Protein AF-A0A925TC98-F1 (afdb_monomer_lite)

Sequence (134 aa):
MVELDTIDSARLAGSEGKAMQLAMGLLVRAAEIMGAPRLIPIGFAHIDACFYTGRAHVDFARYLVDNGAKLAVTTWTNNGVVSLADPALRPEASDPTMVKGARELMQLYARLGCTPTWTCAPYQLPGGPKFGDH

pLDDT: mean 93.81, std 4.54, range [63.19, 98.12]

Structure (mmCIF, N/CA/C/O backbone):
data_AF-A0A925TC98-F1
#
_entry.id   AF-A0A925TC98-F1
#
loop_
_atom_site.group_PDB
_atom_site.id
_atom_site.type_symbol
_atom_site.label_atom_id
_atom_site.label_alt_id
_atom_site.label_comp_id
_atom_site.label_asym_id
_atom_site.label_entity_id
_atom_site.label_seq_id
_atom_site.pdbx_PDB_ins_code
_atom_site.Cartn_x
_atom_site.Cartn_y
_atom_site.Cartn_z
_atom_site.occupancy
_atom_site.B_iso_or_equiv
_atom_site.auth_seq_id
_atom_site.auth_comp_id
_atom_site.auth_asym_id
_atom_site.auth_atom_id
_atom_site.pdbx_PDB_model_num
ATOM 1 N N . MET A 1 1 ? -1.657 -2.304 27.027 1.00 83.12 1 MET A N 1
ATOM 2 C CA . MET A 1 1 ? -2.477 -2.885 25.944 1.00 83.12 1 MET A CA 1
ATOM 3 C C . MET A 1 1 ? -2.989 -1.716 25.128 1.00 83.12 1 MET A C 1
ATOM 5 O O . MET A 1 1 ? -3.410 -0.746 25.747 1.00 83.12 1 MET A O 1
ATOM 9 N N . VAL A 1 2 ? -2.848 -1.761 23.804 1.00 95.38 2 VAL A N 1
ATOM 10 C CA . VAL A 1 2 ? -3.280 -0.674 22.911 1.00 95.38 2 VAL A CA 1
ATOM 11 C C . VAL A 1 2 ? -4.805 -0.703 22.821 1.00 95.38 2 VAL A C 1
ATOM 13 O O . VAL A 1 2 ? -5.381 -1.766 22.595 1.00 95.38 2 VAL A O 1
ATOM 16 N N . GLU A 1 3 ? -5.455 0.435 23.029 1.00 97.31 3 GLU A N 1
ATOM 17 C CA . GLU A 1 3 ? -6.890 0.604 22.822 1.00 97.31 3 GLU A CA 1
ATOM 18 C C . GLU A 1 3 ? -7.189 0.600 21.318 1.00 97.31 3 GLU A C 1
ATOM 20 O O . GLU A 1 3 ? -6.612 1.383 20.557 1.00 97.31 3 GLU A O 1
ATOM 25 N N . LEU A 1 4 ? -8.079 -0.301 20.901 1.00 97.25 4 LEU A N 1
ATOM 26 C CA . LEU A 1 4 ? -8.533 -0.449 19.522 1.00 97.25 4 LEU A CA 1
ATOM 27 C C . LEU A 1 4 ? -10.035 -0.207 19.459 1.00 97.25 4 LEU A C 1
ATOM 29 O O . LEU A 1 4 ? -10.781 -0.661 20.330 1.00 97.25 4 LEU A O 1
ATOM 33 N N . ASP A 1 5 ? -10.482 0.467 18.404 1.00 96.00 5 ASP A N 1
ATOM 34 C CA . ASP A 1 5 ? -11.907 0.598 18.140 1.00 96.00 5 ASP A CA 1
ATOM 35 C C . ASP A 1 5 ? -12.508 -0.725 17.621 1.00 96.00 5 ASP A C 1
ATOM 37 O O . ASP A 1 5 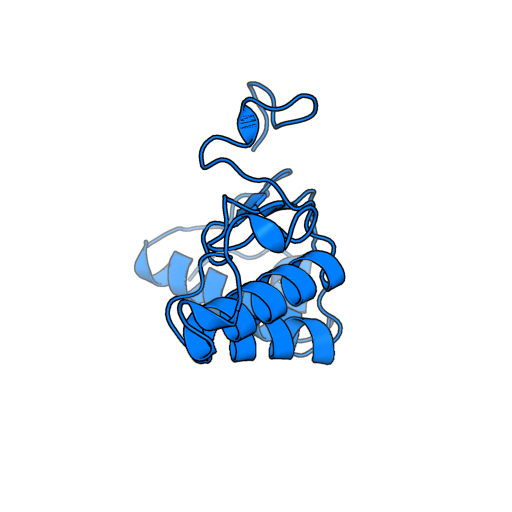? -11.842 -1.763 17.504 1.00 96.00 5 ASP A O 1
ATOM 41 N N . THR A 1 6 ? -13.811 -0.707 17.331 1.00 96.75 6 THR A N 1
ATOM 42 C CA . THR A 1 6 ? -14.525 -1.895 16.841 1.00 96.75 6 THR A CA 1
ATOM 43 C C . THR A 1 6 ? -14.000 -2.376 15.486 1.00 96.75 6 THR A C 1
ATOM 45 O O . THR A 1 6 ? -13.933 -3.583 15.257 1.00 96.75 6 THR A O 1
ATOM 48 N N . ILE A 1 7 ? -13.617 -1.460 14.596 1.00 94.81 7 ILE A N 1
ATOM 49 C CA . ILE A 1 7 ? -13.166 -1.783 13.240 1.00 94.81 7 ILE A CA 1
ATOM 50 C C . ILE A 1 7 ? -11.763 -2.391 13.299 1.00 94.81 7 ILE A C 1
ATOM 52 O O . ILE A 1 7 ? -11.523 -3.451 12.719 1.00 94.81 7 ILE A O 1
ATOM 56 N N . ASP A 1 8 ? -10.849 -1.779 14.044 1.00 96.31 8 ASP A N 1
ATOM 57 C CA . ASP A 1 8 ? -9.476 -2.259 14.189 1.00 96.31 8 ASP A CA 1
ATOM 58 C C . ASP A 1 8 ? -9.424 -3.599 14.931 1.00 96.31 8 ASP A C 1
ATOM 60 O O . ASP A 1 8 ? -8.715 -4.518 14.509 1.00 96.31 8 ASP A O 1
ATOM 64 N N . SER A 1 9 ? -10.263 -3.777 15.957 1.00 97.50 9 SER A N 1
ATOM 65 C CA . SER A 1 9 ? -10.433 -5.073 16.628 1.00 97.50 9 SER A CA 1
ATOM 66 C C . SER A 1 9 ? -10.938 -6.151 15.662 1.00 97.50 9 SER A C 1
ATOM 68 O O . SER A 1 9 ? -10.428 -7.275 15.650 1.00 97.50 9 SER A O 1
ATOM 70 N N . ALA A 1 10 ? -11.906 -5.817 14.804 1.00 97.06 10 ALA A N 1
ATOM 71 C CA . ALA A 1 10 ? -12.438 -6.746 13.812 1.00 97.06 10 ALA A CA 1
ATOM 72 C C . ALA A 1 10 ? -11.401 -7.098 12.732 1.00 97.06 10 ALA A C 1
ATOM 74 O O . ALA A 1 10 ? -11.332 -8.254 12.297 1.00 97.06 10 ALA A O 1
ATOM 75 N N . ARG A 1 11 ? -10.571 -6.142 12.298 1.00 96.44 11 ARG A N 1
ATOM 76 C CA . ARG A 1 11 ? -9.462 -6.385 11.360 1.00 96.44 11 ARG A CA 1
ATOM 77 C C . ARG A 1 11 ? -8.411 -7.300 11.966 1.00 96.44 11 ARG A C 1
ATOM 79 O O . ARG A 1 11 ? -8.006 -8.259 11.314 1.00 96.44 11 ARG A O 1
ATOM 86 N N . LEU A 1 12 ? -8.033 -7.067 13.223 1.00 97.69 12 LEU A N 1
ATOM 87 C CA . LEU A 1 12 ? -7.102 -7.926 13.959 1.00 97.69 12 LEU A CA 1
ATOM 88 C C . LEU A 1 12 ? -7.640 -9.361 14.116 1.00 97.69 12 LEU A C 1
ATOM 90 O O . LEU A 1 12 ? -6.882 -10.329 14.026 1.00 97.69 12 LEU A O 1
ATOM 94 N N . ALA A 1 13 ? -8.956 -9.511 14.280 1.00 98.00 13 ALA A N 1
ATOM 95 C CA . ALA A 1 13 ? -9.631 -10.809 14.300 1.00 98.00 13 ALA A CA 1
ATOM 96 C C . ALA A 1 13 ? -9.767 -11.469 12.909 1.00 98.00 13 ALA A C 1
ATOM 98 O O . ALA A 1 13 ? -10.155 -12.632 12.821 1.00 98.00 13 ALA A O 1
ATOM 99 N N . GLY A 1 14 ? -9.432 -10.761 11.825 1.00 97.00 14 GLY A N 1
ATOM 100 C CA . GLY A 1 14 ? -9.424 -11.291 10.459 1.00 97.00 14 GLY A CA 1
ATOM 101 C C . GLY A 1 14 ? -10.737 -11.159 9.686 1.00 97.00 14 GLY A C 1
ATOM 102 O O . GLY A 1 14 ? -10.884 -11.790 8.641 1.00 97.00 14 GLY A O 1
ATOM 103 N N . SER A 1 15 ? -11.674 -10.325 10.146 1.00 96.44 15 SER A N 1
ATOM 104 C CA .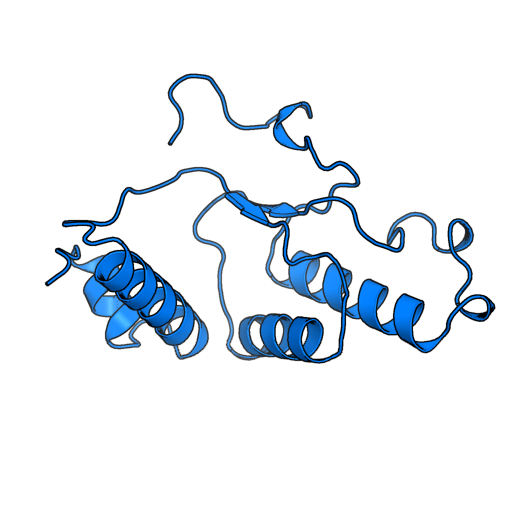 SER A 1 15 ? -12.966 -10.112 9.462 1.00 96.44 15 SER A CA 1
ATOM 105 C C . SER A 1 15 ? -12.837 -9.558 8.033 1.00 96.44 15 SER A C 1
ATOM 107 O O . SER A 1 15 ? -13.679 -9.849 7.188 1.00 96.44 15 SER A O 1
ATOM 109 N N . GLU A 1 16 ? -11.761 -8.821 7.739 1.00 94.44 16 GLU A N 1
ATOM 110 C CA . GLU A 1 16 ? -11.449 -8.274 6.408 1.00 94.44 16 GLU A CA 1
ATOM 111 C C . GLU A 1 16 ? -10.387 -9.103 5.650 1.00 94.44 16 GLU A C 1
ATOM 113 O O . GLU A 1 16 ? -9.766 -8.635 4.697 1.00 94.44 16 GLU A O 1
ATOM 118 N N . GLY A 1 17 ? -10.159 -10.351 6.066 1.00 96.06 17 GLY A N 1
ATOM 119 C CA . GLY A 1 17 ? -9.219 -11.261 5.417 1.00 96.06 17 GLY A CA 1
ATOM 120 C C . GLY A 1 17 ? -7.769 -11.131 5.892 1.00 96.06 17 GLY A C 1
ATOM 121 O O . GLY A 1 17 ? -7.398 -10.286 6.709 1.00 96.06 17 GLY A O 1
ATOM 122 N N . LYS A 1 18 ? -6.920 -12.028 5.375 1.00 97.19 18 LYS A N 1
ATOM 123 C CA . LYS A 1 18 ? -5.571 -12.278 5.911 1.00 97.19 18 LYS A CA 1
ATOM 124 C C . LYS A 1 18 ? -4.602 -11.110 5.737 1.00 97.19 18 LYS A C 1
ATOM 126 O O . LYS A 1 18 ? -3.712 -10.933 6.566 1.00 97.19 18 LYS A O 1
ATOM 131 N N . ALA A 1 19 ? -4.741 -10.329 4.667 1.00 97.06 19 ALA A N 1
ATOM 132 C CA . ALA A 1 19 ? -3.873 -9.177 4.449 1.00 97.06 19 ALA A CA 1
ATOM 133 C C . ALA A 1 19 ? -4.145 -8.062 5.462 1.00 97.06 19 ALA A C 1
ATOM 135 O O . ALA A 1 19 ? -3.211 -7.561 6.085 1.00 97.06 19 ALA A O 1
ATOM 136 N N . MET A 1 20 ? -5.420 -7.726 5.676 1.00 96.50 20 MET A N 1
ATOM 137 C CA . MET A 1 20 ? -5.819 -6.713 6.655 1.00 96.50 20 MET A CA 1
ATOM 138 C C . MET A 1 20 ? -5.503 -7.162 8.082 1.00 96.50 20 MET A C 1
ATOM 140 O O . MET A 1 20 ? -5.044 -6.356 8.888 1.00 96.50 20 MET A O 1
ATOM 144 N N . GLN A 1 21 ? -5.651 -8.459 8.369 1.00 97.75 21 GLN A N 1
ATOM 145 C CA . GLN A 1 21 ? -5.236 -9.039 9.644 1.00 97.75 21 GLN A CA 1
ATOM 146 C C . GLN A 1 21 ? -3.737 -8.874 9.903 1.00 97.75 21 GLN A C 1
ATOM 148 O O . GLN A 1 21 ? -3.344 -8.435 10.984 1.00 97.75 21 GLN A O 1
ATOM 153 N N . LEU A 1 22 ? -2.899 -9.202 8.912 1.00 97.50 22 LEU A N 1
ATOM 154 C CA . LEU A 1 22 ? -1.453 -9.016 9.012 1.00 97.50 22 LEU A CA 1
ATOM 155 C C . LEU A 1 22 ? -1.110 -7.541 9.242 1.00 97.50 22 LEU A C 1
ATOM 157 O O . LEU A 1 22 ? -0.354 -7.231 10.159 1.00 97.50 22 LEU A O 1
ATOM 161 N N . ALA A 1 23 ? -1.683 -6.638 8.441 1.00 95.88 23 ALA A N 1
ATOM 162 C CA . ALA A 1 23 ? -1.435 -5.204 8.550 1.00 95.88 23 ALA A CA 1
ATOM 163 C C . ALA A 1 23 ? -1.807 -4.663 9.941 1.00 95.88 23 ALA A C 1
ATOM 165 O O . ALA A 1 23 ? -0.995 -3.991 10.573 1.00 95.88 23 ALA A O 1
ATOM 166 N N . MET A 1 24 ? -2.990 -5.016 10.455 1.00 97.25 24 MET A N 1
ATOM 167 C CA . MET A 1 24 ? -3.425 -4.589 11.784 1.00 97.25 24 MET A CA 1
ATOM 168 C C . MET A 1 24 ? -2.548 -5.180 12.894 1.00 97.25 24 MET A C 1
ATOM 170 O O . MET A 1 24 ? -2.164 -4.474 13.821 1.00 97.25 24 MET A O 1
ATOM 174 N N . GLY A 1 25 ? -2.149 -6.450 12.773 1.00 97.88 25 GLY A N 1
ATOM 175 C CA . GLY A 1 25 ? -1.205 -7.072 13.702 1.00 97.88 25 GLY A CA 1
ATOM 176 C C . GLY A 1 25 ? 0.136 -6.333 13.760 1.00 97.88 25 GLY A C 1
ATOM 177 O O . GLY A 1 25 ? 0.650 -6.088 14.850 1.00 97.88 25 GLY A O 1
ATOM 178 N N . LEU A 1 26 ? 0.680 -5.921 12.609 1.00 96.62 26 LEU A N 1
ATOM 179 C CA . LEU A 1 26 ? 1.912 -5.125 12.547 1.00 96.62 26 LEU A CA 1
ATOM 180 C C . LEU A 1 26 ? 1.748 -3.757 13.226 1.00 96.62 26 LEU A C 1
ATOM 182 O O . LEU A 1 26 ? 2.630 -3.356 13.984 1.00 96.62 26 LEU A O 1
ATOM 186 N N . LEU A 1 27 ? 0.620 -3.071 13.009 1.00 96.44 27 LEU A N 1
ATOM 187 C CA . LEU A 1 27 ? 0.327 -1.783 13.650 1.00 96.44 27 LEU A CA 1
ATOM 188 C C . LEU A 1 27 ? 0.215 -1.907 15.172 1.00 96.44 27 LEU A C 1
ATOM 190 O O . LEU A 1 27 ? 0.832 -1.126 15.893 1.00 96.44 27 LEU A O 1
ATOM 194 N N . VAL A 1 28 ? -0.511 -2.913 15.667 1.00 97.94 28 VAL A N 1
ATOM 195 C CA . VAL A 1 28 ? -0.646 -3.173 17.108 1.00 97.94 28 VAL A CA 1
ATOM 196 C C . VAL A 1 28 ? 0.716 -3.458 17.729 1.00 97.94 28 VAL A C 1
ATOM 198 O O . VAL A 1 28 ? 1.058 -2.861 18.746 1.00 97.94 28 VAL A O 1
ATOM 201 N N . ARG A 1 29 ? 1.539 -4.304 17.094 1.00 98.12 29 ARG A N 1
ATOM 202 C CA . ARG A 1 29 ? 2.897 -4.587 17.577 1.00 98.12 29 ARG A CA 1
ATOM 203 C C . ARG A 1 29 ? 3.779 -3.343 17.613 1.00 98.12 29 ARG A C 1
ATOM 205 O O . ARG A 1 29 ? 4.497 -3.144 18.589 1.00 98.12 29 ARG A O 1
ATOM 212 N N . ALA A 1 30 ? 3.724 -2.505 16.580 1.00 97.50 30 ALA A N 1
ATOM 213 C CA . ALA A 1 30 ? 4.463 -1.248 16.556 1.00 97.50 30 ALA A CA 1
ATOM 214 C C . ALA A 1 30 ? 4.005 -0.310 17.686 1.00 97.50 30 ALA A C 1
ATOM 216 O O . ALA A 1 30 ? 4.838 0.213 18.423 1.00 97.50 30 ALA A O 1
ATOM 217 N N . ALA A 1 31 ? 2.693 -0.162 17.882 1.00 97.75 31 ALA A N 1
ATOM 218 C CA . ALA A 1 31 ? 2.119 0.638 18.959 1.00 97.75 31 ALA A CA 1
ATOM 219 C C . ALA A 1 31 ? 2.523 0.122 20.352 1.00 97.75 31 ALA A C 1
ATOM 221 O O . ALA A 1 31 ? 2.899 0.921 21.207 1.00 97.75 31 ALA A O 1
ATOM 222 N N . GLU A 1 32 ? 2.526 -1.198 20.568 1.00 97.31 32 GLU A N 1
ATOM 223 C CA . GLU A 1 32 ? 3.009 -1.822 21.808 1.00 97.31 32 GLU A CA 1
ATOM 224 C C . GLU A 1 32 ? 4.479 -1.481 22.084 1.00 97.31 32 GLU A C 1
ATOM 226 O O . GLU A 1 32 ? 4.808 -1.055 23.191 1.00 97.31 32 GLU A O 1
ATOM 231 N N . ILE A 1 33 ? 5.352 -1.623 21.079 1.00 97.75 33 ILE A N 1
ATOM 232 C CA . ILE A 1 33 ? 6.785 -1.299 21.187 1.00 97.75 33 ILE A CA 1
ATOM 233 C C . ILE A 1 33 ? 6.988 0.185 21.511 1.00 97.75 33 ILE A C 1
ATOM 235 O O . ILE A 1 33 ? 7.862 0.536 22.301 1.00 97.75 33 ILE A O 1
ATOM 239 N N . MET A 1 34 ? 6.171 1.057 20.921 1.00 97.19 34 MET A N 1
ATOM 240 C CA . MET A 1 34 ? 6.232 2.504 21.129 1.00 97.19 34 MET A CA 1
ATOM 241 C C . MET A 1 34 ? 5.558 2.966 22.431 1.00 97.19 34 MET A C 1
ATOM 243 O O . MET A 1 34 ? 5.634 4.148 22.760 1.00 97.19 34 MET A O 1
ATOM 247 N N . GLY A 1 35 ? 4.877 2.076 23.163 1.00 97.25 35 GLY A N 1
ATOM 248 C CA . GLY A 1 35 ? 4.081 2.445 24.337 1.00 97.25 35 GLY A CA 1
ATOM 249 C C . GLY A 1 35 ? 2.869 3.323 24.003 1.00 97.25 35 GLY A C 1
ATOM 250 O O . GLY A 1 35 ? 2.392 4.066 24.860 1.00 97.25 35 GLY A O 1
ATOM 251 N N . ALA A 1 36 ? 2.376 3.271 22.764 1.00 97.62 36 ALA A N 1
ATOM 252 C CA . ALA A 1 36 ? 1.238 4.066 22.329 1.00 97.62 36 ALA A CA 1
ATOM 253 C C . ALA A 1 36 ? -0.064 3.526 22.952 1.00 97.62 36 ALA A C 1
ATOM 255 O O . ALA A 1 36 ? -0.344 2.329 22.847 1.00 97.62 36 ALA A O 1
ATOM 256 N N . PRO A 1 37 ? -0.891 4.379 23.584 1.00 96.81 37 PRO A N 1
ATOM 257 C CA . PRO A 1 37 ? -2.116 3.922 24.232 1.00 96.81 37 PRO A CA 1
ATOM 258 C C . PRO A 1 37 ? -3.233 3.613 23.231 1.00 96.81 37 PRO A C 1
ATOM 260 O O . PRO A 1 37 ? -4.109 2.824 23.551 1.00 96.81 37 PRO A O 1
ATOM 263 N N . ARG A 1 38 ? -3.208 4.218 22.037 1.00 96.88 38 ARG A N 1
ATOM 264 C CA . ARG A 1 38 ? -4.219 4.068 20.982 1.00 96.88 38 ARG A CA 1
ATOM 265 C C . ARG A 1 38 ? -3.633 4.399 19.612 1.00 96.88 38 ARG A C 1
ATOM 267 O O . ARG A 1 38 ? -2.632 5.115 19.530 1.00 96.88 38 ARG A O 1
ATOM 274 N N . LEU A 1 39 ? -4.294 3.943 18.554 1.00 96.06 39 LEU A N 1
ATOM 275 C CA . LEU A 1 39 ? -4.009 4.373 17.184 1.00 96.06 39 LEU A CA 1
ATOM 276 C C . LEU A 1 39 ? -4.662 5.740 16.892 1.00 96.06 39 LEU A C 1
ATOM 278 O O . LEU A 1 39 ? -5.602 6.167 17.574 1.00 96.06 39 LEU A O 1
ATOM 282 N N . ILE A 1 40 ? -4.128 6.459 15.904 1.00 93.44 40 ILE A N 1
ATOM 283 C CA . ILE A 1 40 ? -4.693 7.720 15.406 1.00 93.44 40 ILE A CA 1
ATOM 284 C C . ILE A 1 40 ? -5.143 7.477 13.962 1.00 93.44 40 ILE A C 1
ATOM 286 O O . ILE A 1 40 ? -4.325 7.012 13.166 1.00 93.44 40 ILE A O 1
ATOM 290 N N . PRO A 1 41 ? -6.413 7.757 13.617 1.00 92.88 41 PRO A N 1
ATOM 291 C CA . PRO A 1 41 ? -6.869 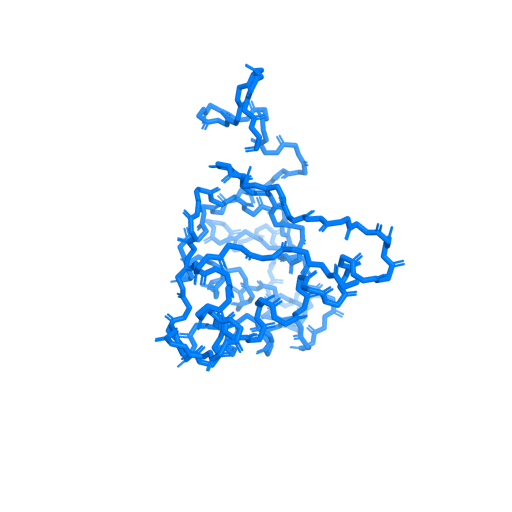7.639 12.242 1.00 92.88 41 PRO A CA 1
ATOM 292 C C . PRO A 1 41 ? -6.175 8.684 11.370 1.00 92.88 41 PRO A C 1
ATOM 294 O O . PRO A 1 41 ? -6.047 9.843 11.763 1.00 92.88 41 PRO A O 1
ATOM 297 N N . ILE A 1 42 ? -5.772 8.251 10.181 1.00 94.06 42 ILE A N 1
ATOM 298 C CA . ILE A 1 42 ? -5.203 9.104 9.138 1.00 94.06 42 ILE A CA 1
ATOM 299 C C . ILE A 1 42 ? -6.187 9.198 7.966 1.00 94.06 42 ILE A C 1
ATOM 301 O O . ILE A 1 42 ? -7.049 8.334 7.805 1.00 94.06 42 ILE A O 1
ATOM 305 N N . GLY A 1 43 ? -6.051 10.224 7.137 1.00 92.62 43 GLY A N 1
ATOM 306 C CA . GLY A 1 43 ? -6.768 10.455 5.885 1.00 92.62 43 GLY A CA 1
ATOM 307 C C . GLY A 1 43 ? -5.870 10.356 4.649 1.00 92.62 43 GLY A C 1
ATOM 308 O O . GLY A 1 43 ? -6.377 10.317 3.526 1.00 92.62 43 GLY A O 1
ATOM 309 N N . PHE A 1 44 ? -4.549 10.280 4.834 1.00 94.25 44 PHE A N 1
ATOM 310 C CA . PHE A 1 44 ? -3.575 10.176 3.750 1.00 94.25 44 PHE A CA 1
ATOM 311 C C . PHE A 1 44 ? -2.331 9.389 4.180 1.00 94.25 44 PHE A C 1
ATOM 313 O O . PHE A 1 44 ? -1.874 9.523 5.311 1.00 94.25 44 PHE A O 1
ATOM 320 N N . ALA A 1 45 ? -1.736 8.614 3.268 1.00 94.50 45 ALA A N 1
ATOM 321 C CA . ALA A 1 45 ? -0.481 7.906 3.524 1.00 94.50 45 ALA A CA 1
ATOM 322 C C . ALA A 1 45 ? 0.557 8.093 2.404 1.00 94.50 45 ALA A C 1
ATOM 324 O O . ALA A 1 45 ? 0.238 8.079 1.214 1.00 94.50 45 ALA A O 1
ATOM 325 N N . HIS A 1 46 ? 1.829 8.204 2.792 1.00 94.31 46 HIS A N 1
ATOM 326 C CA . HIS A 1 46 ? 2.981 8.175 1.888 1.00 94.31 46 HIS A CA 1
ATOM 327 C C . HIS A 1 46 ? 3.778 6.887 2.127 1.00 94.31 46 HIS A C 1
ATOM 329 O O . HIS A 1 46 ? 4.306 6.676 3.218 1.00 94.31 46 HIS A O 1
ATOM 335 N N . ILE A 1 47 ? 3.860 6.017 1.117 1.00 92.44 47 ILE A N 1
ATOM 336 C CA . ILE A 1 47 ? 4.596 4.751 1.198 1.00 92.44 47 ILE A CA 1
ATOM 337 C C . ILE A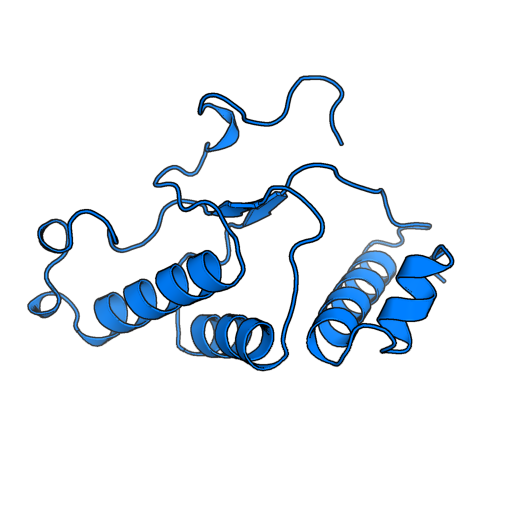 1 47 ? 6.013 4.929 0.662 1.00 92.44 47 ILE A C 1
ATOM 339 O O . ILE A 1 47 ? 6.212 5.076 -0.542 1.00 92.44 47 ILE A O 1
ATOM 343 N N . ASP A 1 48 ? 6.989 4.804 1.559 1.00 86.81 48 ASP A N 1
ATOM 344 C CA . ASP A 1 48 ? 8.418 4.741 1.228 1.00 86.81 48 ASP A CA 1
ATOM 345 C C . ASP A 1 48 ? 8.875 3.331 0.801 1.00 86.81 48 ASP A C 1
ATOM 347 O O . ASP A 1 48 ? 9.777 3.154 -0.015 1.00 86.81 48 ASP A O 1
ATOM 351 N N . ALA A 1 49 ? 8.178 2.292 1.274 1.00 79.81 49 ALA A N 1
ATOM 352 C CA . ALA A 1 49 ? 8.509 0.886 1.021 1.00 79.81 49 ALA A CA 1
ATOM 353 C C . ALA A 1 49 ? 8.366 0.432 -0.453 1.00 79.81 49 ALA A C 1
ATOM 355 O O . ALA A 1 49 ? 8.544 -0.753 -0.755 1.00 79.81 49 ALA A O 1
ATOM 356 N N . CYS A 1 50 ? 8.052 1.347 -1.378 1.00 81.50 50 CYS A N 1
ATOM 357 C CA . CYS A 1 50 ? 8.082 1.130 -2.825 1.00 81.50 50 CYS A CA 1
ATOM 358 C C . CYS A 1 50 ? 9.499 1.140 -3.418 1.00 81.50 50 CYS A C 1
ATOM 360 O O . CYS A 1 50 ? 9.666 0.828 -4.600 1.00 81.50 50 CYS A O 1
ATOM 362 N N . PHE A 1 51 ? 10.520 1.457 -2.618 1.00 89.12 51 PHE A N 1
ATOM 363 C CA . PHE A 1 51 ? 11.911 1.339 -3.032 1.00 89.12 51 PHE A CA 1
ATOM 364 C C . PHE A 1 51 ? 12.364 -0.127 -2.995 1.00 89.12 51 PHE A C 1
ATOM 366 O O . PHE A 1 51 ? 12.381 -0.769 -1.944 1.00 89.12 51 PHE A O 1
ATOM 373 N N . TYR A 1 52 ? 12.719 -0.687 -4.153 1.00 93.81 52 TYR A N 1
ATOM 374 C CA . TYR A 1 52 ? 13.153 -2.080 -4.236 1.00 93.81 52 TYR A CA 1
ATOM 375 C C . TYR A 1 52 ? 14.569 -2.237 -3.686 1.00 93.81 52 TYR A C 1
ATOM 377 O O . TYR A 1 52 ? 15.509 -1.669 -4.229 1.00 93.81 52 TYR A O 1
ATOM 385 N N . THR A 1 53 ? 14.726 -3.042 -2.640 1.00 92.25 53 THR A N 1
ATOM 386 C CA . THR A 1 53 ? 16.032 -3.405 -2.057 1.00 92.25 53 THR A CA 1
ATOM 387 C C . THR A 1 53 ? 16.212 -4.921 -1.945 1.00 92.25 53 THR A C 1
ATOM 389 O O . THR A 1 53 ? 17.201 -5.403 -1.397 1.00 92.25 53 THR A O 1
ATOM 392 N N . GLY A 1 54 ? 15.268 -5.696 -2.486 1.00 94.19 54 GLY A N 1
ATOM 393 C CA . GLY A 1 54 ? 15.323 -7.149 -2.483 1.00 94.19 54 GLY A CA 1
ATOM 394 C C . GLY A 1 54 ? 13.954 -7.802 -2.622 1.00 94.19 54 GLY A C 1
ATOM 395 O O . GLY A 1 54 ? 12.904 -7.161 -2.539 1.00 94.19 54 GLY A O 1
ATOM 396 N N . ARG A 1 55 ? 13.978 -9.122 -2.816 1.00 95.31 55 ARG A N 1
ATOM 397 C CA . ARG A 1 55 ? 12.795 -9.929 -3.134 1.00 95.31 55 ARG A CA 1
ATOM 398 C C . ARG A 1 55 ? 11.684 -9.844 -2.081 1.00 95.31 55 ARG A C 1
ATOM 400 O O . ARG A 1 55 ? 10.516 -9.818 -2.451 1.00 95.31 55 ARG A O 1
ATOM 407 N N . ALA A 1 56 ? 12.038 -9.696 -0.804 1.00 95.06 56 ALA A N 1
ATOM 408 C CA . ALA A 1 56 ? 11.074 -9.589 0.291 1.00 95.06 56 ALA A CA 1
ATOM 409 C C . ALA A 1 56 ? 10.071 -8.431 0.115 1.00 95.06 56 ALA A C 1
ATOM 411 O O . ALA A 1 56 ? 8.907 -8.573 0.479 1.00 95.06 56 ALA A O 1
ATOM 412 N N . HIS A 1 57 ? 10.483 -7.312 -0.496 1.00 94.75 57 HIS A N 1
ATOM 413 C CA . HIS A 1 57 ? 9.583 -6.185 -0.772 1.00 94.75 57 HIS A CA 1
ATOM 414 C C . HIS A 1 57 ? 8.500 -6.567 -1.788 1.00 94.75 57 HIS A C 1
ATOM 416 O O . HIS A 1 57 ? 7.328 -6.231 -1.615 1.00 94.75 57 HIS A O 1
ATOM 422 N N . VAL A 1 58 ? 8.890 -7.305 -2.834 1.00 97.00 58 VAL A N 1
ATOM 423 C CA . VAL A 1 58 ? 7.968 -7.824 -3.852 1.00 97.00 58 VAL A CA 1
ATOM 424 C C . VAL A 1 58 ? 7.031 -8.847 -3.232 1.00 97.00 58 VAL A C 1
ATOM 426 O O . VAL A 1 58 ? 5.826 -8.747 -3.433 1.00 97.00 58 VAL A O 1
ATOM 429 N N . ASP A 1 59 ? 7.557 -9.788 -2.448 1.00 97.12 59 ASP A N 1
ATOM 430 C CA . ASP A 1 59 ? 6.750 -10.841 -1.828 1.00 97.12 59 ASP A CA 1
ATOM 431 C C . ASP A 1 59 ? 5.723 -10.262 -0.842 1.00 97.12 59 ASP A C 1
ATOM 433 O O . ASP A 1 59 ? 4.577 -10.711 -0.817 1.00 97.12 59 ASP A O 1
ATOM 437 N N . PHE A 1 60 ? 6.085 -9.217 -0.091 1.00 95.69 60 PHE A N 1
ATOM 438 C CA . PHE A 1 60 ? 5.154 -8.512 0.791 1.00 95.69 60 PHE A CA 1
ATOM 439 C C . PHE A 1 60 ? 4.029 -7.825 0.006 1.00 95.69 60 PHE A C 1
ATOM 441 O O . PHE A 1 60 ? 2.851 -8.072 0.268 1.00 95.69 60 PHE A O 1
ATOM 448 N N . ALA A 1 61 ? 4.364 -7.011 -1.001 1.00 96.44 61 ALA A N 1
ATOM 449 C CA . ALA A 1 61 ? 3.357 -6.332 -1.818 1.00 96.44 61 ALA A CA 1
ATOM 450 C C . ALA A 1 61 ? 2.476 -7.333 -2.593 1.00 96.44 61 ALA A C 1
ATOM 452 O O . ALA A 1 61 ? 1.262 -7.151 -2.702 1.00 96.44 61 ALA A O 1
ATOM 453 N N . ARG A 1 62 ? 3.072 -8.428 -3.080 1.00 97.88 62 ARG A N 1
ATOM 454 C CA . ARG A 1 62 ? 2.383 -9.540 -3.743 1.00 97.88 62 ARG A CA 1
ATOM 455 C C . ARG A 1 62 ? 1.394 -10.207 -2.801 1.00 97.88 62 ARG A C 1
ATOM 457 O O . ARG A 1 62 ? 0.241 -10.369 -3.178 1.00 97.88 62 ARG A O 1
ATOM 464 N N . TYR A 1 63 ? 1.815 -10.526 -1.578 1.00 98.00 63 TYR A N 1
ATOM 465 C CA . TYR A 1 63 ? 0.946 -11.115 -0.565 1.00 98.00 63 TYR A CA 1
ATOM 466 C C . TYR A 1 63 ? -0.284 -10.243 -0.298 1.00 98.00 63 TYR A C 1
ATOM 468 O O . TYR A 1 63 ? -1.394 -10.771 -0.254 1.00 98.00 63 TYR A O 1
ATOM 476 N N . LEU A 1 64 ? -0.113 -8.923 -0.162 1.00 97.25 64 LEU A N 1
ATOM 477 C CA . LEU A 1 64 ? -1.234 -8.003 0.050 1.00 97.25 64 LEU A CA 1
ATOM 478 C C . LEU A 1 64 ? -2.223 -8.037 -1.122 1.00 97.25 64 LEU A C 1
ATOM 480 O O . LEU A 1 64 ? -3.424 -8.204 -0.908 1.00 97.25 64 LEU A O 1
ATOM 484 N N . VAL A 1 65 ? -1.718 -7.928 -2.353 1.00 97.19 65 VAL A N 1
ATOM 485 C CA . VAL A 1 65 ? -2.544 -7.948 -3.568 1.00 97.19 65 VAL A CA 1
ATOM 486 C C . VAL A 1 65 ? -3.269 -9.286 -3.731 1.00 97.19 65 VAL A C 1
ATOM 488 O O . VAL A 1 65 ? -4.477 -9.307 -3.958 1.00 97.19 65 VAL A O 1
ATOM 491 N N . ASP A 1 66 ? -2.560 -10.402 -3.574 1.00 97.81 66 ASP A N 1
ATOM 492 C CA . ASP A 1 66 ? -3.109 -11.746 -3.772 1.00 97.81 66 ASP A CA 1
ATOM 493 C C . ASP A 1 66 ? -4.128 -12.126 -2.681 1.00 97.81 66 ASP A C 1
ATOM 495 O O . ASP A 1 66 ? -4.992 -12.970 -2.905 1.00 97.81 66 ASP A O 1
ATOM 499 N N . ASN A 1 67 ? -4.074 -11.469 -1.516 1.00 97.50 67 ASN A N 1
ATOM 500 C CA . ASN A 1 67 ? -5.038 -11.637 -0.425 1.00 97.50 67 ASN A CA 1
ATOM 501 C C . ASN A 1 67 ? -6.079 -10.503 -0.362 1.00 97.50 67 ASN A C 1
ATOM 503 O O . ASN A 1 67 ? -6.715 -10.313 0.676 1.00 97.50 67 ASN A O 1
ATOM 507 N N . GLY A 1 68 ? -6.272 -9.763 -1.460 1.00 94.81 68 GLY A N 1
ATOM 508 C CA . GLY A 1 68 ? -7.394 -8.836 -1.629 1.00 94.81 68 GLY A CA 1
ATOM 509 C C . GLY A 1 68 ? -7.364 -7.612 -0.715 1.00 94.81 68 GLY A C 1
ATOM 510 O O . GLY A 1 68 ? -8.425 -7.068 -0.404 1.00 94.81 68 GLY A O 1
ATOM 511 N N . ALA A 1 69 ? -6.176 -7.188 -0.273 1.00 95.50 69 ALA A N 1
ATOM 512 C CA . ALA A 1 69 ? -6.016 -5.987 0.537 1.00 95.50 69 ALA A CA 1
ATOM 513 C C . ALA A 1 69 ? -6.629 -4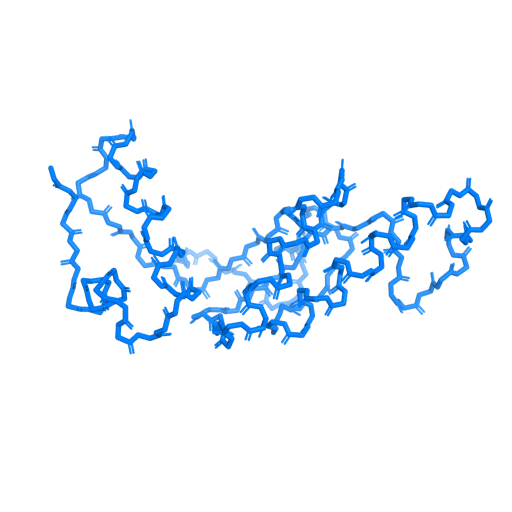.757 -0.146 1.00 95.50 69 ALA A C 1
ATOM 515 O O . ALA A 1 69 ? -6.574 -4.606 -1.369 1.00 95.50 69 ALA A O 1
ATOM 516 N N . LYS A 1 70 ? -7.175 -3.852 0.669 1.00 90.62 70 LYS A N 1
ATOM 517 C CA . LYS A 1 70 ? -7.714 -2.569 0.218 1.00 90.62 70 LYS A CA 1
ATOM 518 C C . LYS A 1 70 ? -7.101 -1.446 1.034 1.00 90.62 70 LYS A C 1
ATOM 520 O O . LYS A 1 70 ? -6.993 -1.543 2.254 1.00 90.62 70 LYS A O 1
ATOM 525 N N . LEU A 1 71 ? -6.716 -0.375 0.353 1.00 94.44 71 LEU A N 1
ATOM 526 C CA . LEU A 1 71 ? -6.233 0.832 1.010 1.00 94.44 71 LEU A CA 1
ATOM 527 C C . LEU A 1 71 ? -7.419 1.567 1.637 1.00 94.44 71 LEU A C 1
ATOM 529 O O . LEU A 1 71 ? -8.437 1.783 0.982 1.00 94.44 71 LEU A O 1
ATOM 533 N N . ALA A 1 72 ? -7.280 1.935 2.909 1.00 92.38 72 ALA A N 1
ATOM 534 C CA . ALA A 1 72 ? -8.318 2.652 3.649 1.00 92.38 72 ALA A CA 1
ATOM 535 C C . ALA A 1 72 ? -8.346 4.155 3.326 1.00 92.38 72 ALA A C 1
ATOM 537 O O . ALA A 1 72 ? -9.361 4.812 3.537 1.00 92.38 72 ALA A O 1
ATOM 538 N N . VAL A 1 73 ? -7.232 4.692 2.821 1.00 94.25 73 VAL A N 1
ATOM 539 C CA . VAL A 1 73 ? -7.027 6.117 2.553 1.00 94.25 73 VAL A CA 1
ATOM 540 C C . VAL A 1 73 ? -6.282 6.327 1.244 1.00 94.25 73 VAL A C 1
ATOM 542 O O . VAL A 1 73 ? -5.596 5.423 0.750 1.00 94.25 73 VAL A O 1
ATOM 545 N N . THR A 1 74 ? -6.364 7.544 0.705 1.00 94.81 74 THR A N 1
ATOM 546 C CA . THR A 1 74 ? -5.519 7.958 -0.417 1.00 94.81 74 THR A CA 1
ATOM 547 C C . THR A 1 74 ? -4.061 7.727 -0.055 1.00 94.81 74 THR A C 1
ATOM 549 O O . THR A 1 74 ? -3.572 8.207 0.966 1.00 94.81 74 THR A O 1
ATOM 552 N N . THR A 1 75 ? -3.374 6.962 -0.895 1.00 95.88 75 THR A N 1
ATOM 553 C CA . THR A 1 75 ? -2.012 6.527 -0.618 1.00 95.88 75 THR A CA 1
ATOM 554 C C . THR A 1 75 ? -1.138 6.769 -1.831 1.00 95.88 75 THR A C 1
ATOM 556 O O . THR A 1 75 ? -1.442 6.296 -2.930 1.00 95.88 75 THR A O 1
ATOM 559 N N . TRP A 1 76 ? -0.057 7.515 -1.639 1.00 95.56 76 TRP A N 1
ATOM 560 C CA . TRP A 1 76 ? 0.900 7.853 -2.687 1.00 95.56 76 TRP A CA 1
ATOM 561 C C . TRP A 1 76 ? 2.220 7.129 -2.442 1.00 95.56 76 TRP A C 1
ATOM 563 O O . TRP A 1 76 ? 2.651 6.979 -1.298 1.00 95.56 76 TRP A O 1
ATOM 573 N N . THR A 1 77 ? 2.864 6.657 -3.507 1.00 94.25 77 THR A N 1
ATOM 574 C CA . THR A 1 77 ? 4.207 6.072 -3.391 1.00 94.25 77 THR A CA 1
ATOM 575 C C . THR A 1 77 ? 5.266 7.168 -3.356 1.00 94.25 77 THR A C 1
ATOM 577 O O . THR A 1 77 ? 5.035 8.259 -3.875 1.00 94.25 77 THR A O 1
ATOM 580 N N . ASN A 1 78 ? 6.438 6.861 -2.811 1.00 92.50 78 ASN A N 1
ATOM 581 C CA . ASN A 1 78 ? 7.665 7.623 -3.036 1.00 92.50 78 ASN A CA 1
ATOM 582 C C . ASN A 1 78 ? 8.169 7.413 -4.483 1.00 92.50 78 ASN A C 1
ATOM 584 O O . ASN A 1 78 ? 7.551 6.703 -5.287 1.00 92.50 78 ASN A O 1
ATOM 588 N N . ASN A 1 79 ? 9.318 8.006 -4.803 1.00 89.31 79 ASN A N 1
ATOM 589 C CA . ASN A 1 79 ? 10.143 7.664 -5.938 1.00 89.31 79 ASN A CA 1
ATOM 590 C C . ASN A 1 79 ? 10.517 6.174 -5.969 1.00 89.31 79 ASN A C 1
ATOM 592 O O . ASN A 1 79 ? 10.497 5.440 -4.981 1.00 89.31 79 ASN A O 1
ATOM 596 N N . GLY A 1 80 ? 10.844 5.728 -7.175 1.00 88.44 80 GLY A N 1
ATOM 597 C CA . GLY A 1 80 ? 11.270 4.370 -7.445 1.00 88.44 80 GLY A CA 1
ATOM 598 C C . GLY A 1 80 ? 12.583 4.352 -8.204 1.00 88.44 80 GLY A C 1
ATOM 599 O O . GLY A 1 80 ? 13.059 5.353 -8.735 1.00 88.44 80 GLY A O 1
ATOM 600 N N . VAL A 1 81 ? 13.150 3.157 -8.286 1.00 89.50 81 VAL A N 1
ATOM 601 C CA . VAL A 1 81 ? 14.399 2.880 -9.006 1.00 89.50 81 VAL A CA 1
ATOM 602 C C . VAL A 1 81 ? 14.205 2.940 -10.527 1.00 89.50 81 VAL A C 1
ATOM 604 O O . VAL A 1 81 ? 15.165 3.130 -11.274 1.00 89.50 81 VAL A O 1
ATOM 607 N N . VAL A 1 82 ? 12.963 2.765 -10.983 1.00 92.75 82 VAL A N 1
ATOM 608 C CA . VAL A 1 82 ? 12.555 2.768 -12.389 1.00 92.75 82 VAL A CA 1
ATOM 609 C C . VAL A 1 82 ? 11.338 3.672 -12.574 1.00 92.75 82 VAL A C 1
ATOM 611 O O . VAL A 1 82 ? 10.606 3.960 -11.627 1.00 92.75 82 VAL A O 1
ATOM 614 N N . SER A 1 83 ? 11.084 4.094 -13.811 1.00 90.00 83 SER A N 1
ATOM 615 C CA . SER A 1 83 ? 9.812 4.710 -14.179 1.00 90.00 83 SER A CA 1
ATOM 616 C C . SER A 1 83 ? 8.914 3.692 -14.874 1.00 90.00 83 SER A C 1
ATOM 618 O O . SER A 1 83 ? 9.326 3.020 -15.817 1.00 90.00 83 SER A O 1
ATOM 620 N N . LEU A 1 84 ? 7.674 3.573 -14.391 1.00 87.19 84 LEU A N 1
ATOM 621 C CA . LEU A 1 84 ? 6.611 2.846 -15.090 1.00 87.19 84 LEU A CA 1
ATOM 622 C C . LEU A 1 84 ? 6.115 3.601 -16.332 1.00 87.19 84 LEU A C 1
ATOM 624 O O . LEU A 1 84 ? 5.566 2.969 -17.227 1.00 87.19 84 LEU A O 1
ATOM 628 N N . ALA A 1 85 ? 6.306 4.924 -16.383 1.00 88.00 85 ALA A N 1
ATOM 629 C CA . ALA A 1 85 ? 5.925 5.755 -17.523 1.00 88.00 85 ALA A CA 1
ATOM 630 C C . ALA A 1 85 ? 7.004 5.775 -18.618 1.00 88.00 85 ALA A C 1
ATOM 632 O O . ALA A 1 85 ? 6.673 5.806 -19.798 1.00 88.00 85 ALA A O 1
ATOM 633 N N . ASP A 1 86 ? 8.281 5.724 -18.228 1.00 90.94 86 ASP A N 1
ATOM 634 C CA . ASP A 1 86 ? 9.414 5.727 -19.155 1.00 90.94 86 ASP A CA 1
ATOM 635 C C . ASP A 1 86 ? 10.470 4.672 -18.765 1.00 90.94 86 ASP A C 1
ATOM 637 O O . ASP A 1 86 ? 11.387 4.940 -17.978 1.00 90.94 86 ASP A O 1
ATOM 641 N N . PRO A 1 87 ? 10.371 3.451 -19.322 1.00 88.12 87 PRO A N 1
ATOM 642 C CA . PRO A 1 87 ? 11.340 2.388 -19.079 1.00 88.12 87 PRO A CA 1
ATOM 643 C C . PRO A 1 87 ? 12.759 2.695 -19.586 1.00 88.12 87 PRO A C 1
ATOM 645 O O . PRO A 1 87 ? 13.695 2.008 -19.173 1.00 88.12 87 PRO A O 1
ATOM 648 N N . ALA A 1 88 ? 12.944 3.682 -20.473 1.00 92.06 88 ALA A N 1
ATOM 649 C CA . ALA A 1 88 ? 14.249 4.003 -21.048 1.00 92.06 88 ALA A CA 1
ATOM 650 C C . ALA A 1 88 ? 15.163 4.748 -20.064 1.00 92.06 88 ALA A C 1
ATOM 652 O O . ALA A 1 88 ? 16.382 4.648 -20.185 1.00 92.06 88 ALA A O 1
ATOM 653 N N . LEU A 1 89 ? 14.597 5.418 -19.049 1.00 92.50 89 LEU A N 1
ATOM 654 C CA . LEU A 1 89 ? 15.364 6.107 -17.999 1.00 92.50 89 LEU A CA 1
ATOM 655 C C . LEU A 1 89 ? 16.293 5.166 -17.221 1.00 92.50 89 LEU A C 1
ATOM 657 O O . LEU A 1 89 ? 17.334 5.590 -16.722 1.00 92.50 89 LEU A O 1
ATOM 661 N N . ARG A 1 90 ? 15.929 3.881 -17.122 1.00 93.56 90 ARG A N 1
ATOM 662 C CA . ARG A 1 90 ? 16.803 2.832 -16.591 1.00 93.56 90 ARG A CA 1
ATOM 663 C C . ARG A 1 90 ? 16.568 1.515 -17.339 1.00 93.56 90 ARG A C 1
ATOM 665 O O . ARG A 1 90 ? 15.709 0.725 -16.935 1.00 93.56 90 ARG A O 1
ATOM 672 N N . PRO A 1 91 ? 17.340 1.251 -18.408 1.00 94.50 91 PRO A N 1
ATOM 673 C CA . PRO A 1 91 ? 17.201 0.040 -19.205 1.00 94.50 91 PRO A CA 1
ATOM 674 C C . PRO A 1 91 ? 17.449 -1.214 -18.369 1.00 94.50 91 PRO A C 1
ATOM 676 O O . PRO A 1 91 ? 18.360 -1.253 -17.542 1.00 94.50 91 PRO A O 1
ATOM 679 N N . GLU A 1 92 ? 16.688 -2.275 -18.630 1.00 95.12 92 GLU A N 1
ATOM 680 C CA . GLU A 1 92 ? 16.811 -3.540 -17.893 1.00 95.12 92 GLU A CA 1
ATOM 681 C C . GLU A 1 92 ? 18.206 -4.160 -17.995 1.00 95.12 92 GLU A C 1
ATOM 683 O O . GLU A 1 92 ? 18.696 -4.709 -17.017 1.00 95.12 92 GLU A O 1
ATOM 688 N N . ALA A 1 93 ? 18.887 -3.995 -19.130 1.00 96.19 93 ALA A N 1
ATOM 689 C CA . ALA A 1 93 ? 20.250 -4.486 -19.320 1.00 96.19 93 ALA A CA 1
ATOM 690 C C . ALA A 1 93 ? 21.284 -3.876 -18.351 1.00 96.19 93 ALA A C 1
ATOM 692 O O . ALA A 1 93 ? 22.346 -4.463 -18.176 1.00 96.19 93 ALA A O 1
ATOM 693 N N . SER A 1 94 ? 20.995 -2.726 -17.724 1.00 95.81 94 SER A N 1
ATOM 694 C CA . SER A 1 94 ? 21.916 -2.097 -16.762 1.00 95.81 94 SER A CA 1
ATOM 695 C C . SER A 1 94 ? 22.033 -2.877 -15.452 1.00 95.81 94 SER A C 1
ATOM 697 O O . SER A 1 94 ? 23.112 -2.951 -14.874 1.00 95.81 94 SER A O 1
ATOM 699 N N . ASP A 1 95 ? 20.922 -3.452 -14.992 1.00 96.50 95 ASP A N 1
ATOM 700 C CA . ASP A 1 95 ? 20.840 -4.302 -13.808 1.00 96.50 95 ASP A CA 1
ATOM 701 C C . ASP A 1 95 ? 19.520 -5.090 -13.868 1.00 96.50 95 ASP A C 1
ATOM 703 O O . ASP A 1 95 ? 18.487 -4.623 -13.365 1.00 96.50 95 ASP A O 1
ATOM 707 N N . PRO A 1 96 ? 19.509 -6.266 -14.522 1.00 96.25 96 PRO A N 1
ATOM 708 C CA . 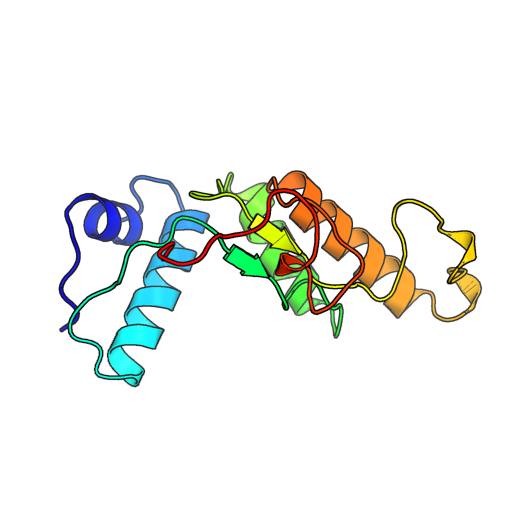PRO A 1 96 ? 18.270 -6.988 -14.792 1.00 96.25 96 PRO A CA 1
ATOM 709 C C . PRO A 1 96 ? 17.497 -7.361 -13.528 1.00 96.25 96 PRO A C 1
ATOM 711 O O . PRO A 1 96 ? 16.268 -7.308 -13.520 1.00 96.25 96 PRO A O 1
ATOM 714 N N . THR A 1 97 ? 18.201 -7.716 -12.452 1.00 96.12 97 THR A N 1
ATOM 715 C CA . THR A 1 97 ? 17.583 -8.112 -11.183 1.00 96.12 97 THR A CA 1
ATOM 716 C C . THR A 1 97 ? 16.919 -6.917 -10.512 1.00 96.12 97 THR A C 1
ATOM 718 O O . THR A 1 97 ? 15.747 -6.993 -10.137 1.00 96.12 97 THR A O 1
ATOM 721 N N . MET A 1 98 ? 17.641 -5.800 -10.394 1.00 95.88 98 MET A N 1
ATOM 722 C CA . MET A 1 98 ? 17.126 -4.590 -9.762 1.00 95.88 98 MET A CA 1
ATOM 723 C C . MET A 1 98 ? 15.959 -3.994 -10.547 1.00 95.88 98 MET A C 1
ATOM 725 O O . MET A 1 98 ? 14.928 -3.651 -9.972 1.00 95.88 98 MET A O 1
ATOM 729 N N . VAL A 1 99 ? 16.102 -3.886 -11.868 1.00 96.56 99 VAL A N 1
ATOM 730 C CA . VAL A 1 99 ? 15.106 -3.244 -12.730 1.00 96.56 99 VAL A CA 1
ATOM 731 C C . VAL A 1 99 ? 13.817 -4.063 -12.793 1.00 96.56 99 VAL A C 1
ATOM 733 O O . VAL A 1 99 ? 12.733 -3.487 -12.669 1.00 96.56 99 VAL A O 1
ATOM 736 N N . LYS A 1 100 ? 13.902 -5.396 -12.922 1.00 96.12 100 LYS A N 1
ATOM 737 C CA . LYS A 1 100 ? 12.713 -6.267 -12.894 1.00 96.12 100 LYS A CA 1
ATOM 738 C C . LYS A 1 100 ? 12.008 -6.211 -11.546 1.00 96.12 100 LYS A C 1
ATOM 740 O O . LYS A 1 100 ? 10.798 -6.001 -11.516 1.00 96.12 100 LYS A O 1
ATOM 745 N N . GLY A 1 101 ? 12.758 -6.349 -10.452 1.00 96.88 101 GLY A N 1
ATOM 746 C CA . GLY A 1 101 ? 12.198 -6.323 -9.103 1.00 96.88 101 GLY A CA 1
ATOM 747 C C . GLY A 1 101 ? 11.536 -4.987 -8.765 1.00 96.88 101 GLY A C 1
ATOM 748 O O . GLY A 1 101 ? 10.409 -4.966 -8.277 1.00 96.88 101 GLY A O 1
ATOM 749 N N . ALA A 1 102 ? 12.180 -3.868 -9.109 1.00 95.81 102 ALA A N 1
ATOM 750 C CA . ALA A 1 102 ? 11.609 -2.536 -8.929 1.00 95.81 102 ALA A CA 1
ATOM 751 C C . ALA A 1 102 ? 10.334 -2.326 -9.747 1.00 95.81 102 ALA A C 1
ATOM 753 O O . ALA A 1 102 ? 9.343 -1.812 -9.227 1.00 95.81 102 ALA A O 1
ATOM 754 N N . ARG A 1 103 ? 10.331 -2.756 -11.014 1.00 95.56 103 ARG A N 1
ATOM 755 C CA . ARG A 1 103 ? 9.153 -2.649 -11.879 1.00 95.56 103 ARG A CA 1
ATOM 756 C C . ARG A 1 103 ? 7.987 -3.467 -11.335 1.00 95.56 103 ARG A C 1
ATOM 758 O O . ARG A 1 103 ? 6.874 -2.953 -11.262 1.00 95.56 103 ARG A O 1
ATOM 765 N N . GLU A 1 104 ? 8.243 -4.710 -10.933 1.00 96.69 104 GLU A N 1
ATOM 766 C CA . GLU A 1 104 ? 7.227 -5.582 -10.345 1.00 96.69 104 GLU A CA 1
ATOM 767 C C . GLU A 1 104 ? 6.662 -4.986 -9.048 1.00 96.69 104 GLU A C 1
ATOM 769 O O . GLU A 1 104 ? 5.443 -4.924 -8.880 1.00 96.69 104 GLU A O 1
ATOM 774 N N . LEU A 1 105 ? 7.529 -4.480 -8.165 1.00 96.81 105 LEU A N 1
ATOM 775 C CA . LEU A 1 105 ? 7.126 -3.849 -6.910 1.00 96.81 105 LEU A CA 1
ATOM 776 C C . LEU A 1 105 ? 6.213 -2.638 -7.140 1.00 96.81 105 LEU A C 1
ATOM 778 O O . LEU A 1 105 ? 5.145 -2.540 -6.536 1.00 96.81 105 LEU A O 1
ATOM 782 N N . MET A 1 106 ? 6.596 -1.730 -8.042 1.00 95.19 106 MET A N 1
ATOM 783 C CA . MET A 1 106 ? 5.788 -0.547 -8.348 1.00 95.19 106 MET A CA 1
ATOM 784 C C . MET A 1 106 ? 4.439 -0.922 -8.977 1.00 95.19 106 MET A C 1
ATOM 786 O O . MET A 1 106 ? 3.415 -0.333 -8.633 1.00 95.19 106 MET A O 1
ATOM 790 N N . GLN A 1 107 ? 4.406 -1.929 -9.859 1.00 95.69 107 GLN A N 1
ATOM 791 C CA . GLN A 1 107 ? 3.157 -2.438 -10.437 1.00 95.69 107 GLN A CA 1
ATOM 792 C C . GLN A 1 107 ? 2.238 -3.053 -9.377 1.00 95.69 107 GLN A C 1
ATOM 794 O O . GLN A 1 107 ? 1.021 -2.898 -9.457 1.00 95.69 107 GLN A O 1
ATOM 799 N N . LEU A 1 108 ? 2.798 -3.738 -8.379 1.00 96.94 108 LEU A N 1
ATOM 800 C CA . LEU A 1 108 ? 2.034 -4.292 -7.264 1.00 96.94 108 LEU A CA 1
ATOM 801 C C . LEU A 1 108 ? 1.394 -3.201 -6.405 1.00 96.94 108 LEU A C 1
ATOM 803 O O . LEU A 1 108 ? 0.197 -3.278 -6.140 1.00 96.94 108 LEU A O 1
ATOM 807 N N . TYR A 1 109 ? 2.140 -2.157 -6.040 1.00 96.00 109 TYR A N 1
ATOM 808 C CA . TYR A 1 109 ? 1.568 -1.030 -5.297 1.00 96.00 109 TYR A CA 1
ATOM 809 C C . TYR A 1 109 ? 0.516 -0.264 -6.109 1.00 96.00 109 TYR A C 1
ATOM 811 O O . TYR A 1 109 ? -0.523 0.102 -5.559 1.00 96.00 109 TYR A O 1
ATOM 819 N N . ALA A 1 110 ? 0.718 -0.091 -7.419 1.00 94.50 110 ALA A N 1
ATOM 820 C CA . ALA A 1 110 ? -0.306 0.477 -8.296 1.00 94.50 110 ALA A CA 1
ATOM 821 C C . ALA A 1 110 ? -1.580 -0.392 -8.323 1.00 94.50 110 ALA A C 1
ATOM 823 O O . ALA A 1 110 ? -2.686 0.126 -8.196 1.00 94.50 110 ALA A O 1
ATOM 824 N N . ARG A 1 111 ? -1.441 -1.725 -8.404 1.00 96.12 111 ARG A N 1
ATOM 825 C CA . ARG A 1 111 ? -2.572 -2.674 -8.330 1.00 96.12 111 ARG A CA 1
ATOM 826 C C . ARG A 1 111 ? -3.283 -2.664 -6.978 1.00 96.12 111 ARG A C 1
ATOM 828 O O . ARG A 1 111 ? -4.483 -2.908 -6.941 1.00 96.12 111 ARG A O 1
ATOM 835 N N . LEU A 1 112 ? -2.565 -2.378 -5.894 1.00 95.50 112 LEU A N 1
ATOM 836 C CA . LEU A 1 112 ? -3.140 -2.206 -4.558 1.00 95.50 112 LEU A CA 1
ATOM 837 C C . LEU A 1 112 ? -3.998 -0.928 -4.452 1.00 95.50 112 LEU A C 1
ATOM 839 O O . LEU A 1 112 ? -4.791 -0.797 -3.525 1.00 95.50 112 LEU A O 1
ATOM 843 N N . GLY A 1 113 ? -3.863 -0.001 -5.408 1.00 95.38 113 GLY A N 1
ATOM 844 C CA . GLY A 1 113 ? -4.589 1.269 -5.455 1.00 95.38 113 GLY A CA 1
ATOM 845 C C . GLY A 1 113 ? -3.744 2.483 -5.071 1.00 95.38 113 GLY A C 1
ATOM 846 O O . GLY A 1 113 ? -4.293 3.567 -4.885 1.00 95.38 113 GLY A O 1
ATOM 847 N N . CYS A 1 114 ? -2.421 2.333 -4.939 1.00 95.56 114 CYS A N 1
ATOM 848 C CA . CYS A 1 114 ? -1.551 3.479 -4.695 1.00 95.56 114 CYS A CA 1
ATOM 849 C C . CYS A 1 114 ? -1.486 4.363 -5.944 1.00 95.56 114 CYS A C 1
ATOM 851 O O . CYS A 1 114 ? -1.395 3.860 -7.065 1.00 95.56 114 CYS A O 1
ATOM 853 N N . THR A 1 115 ? -1.440 5.680 -5.752 1.00 93.25 115 THR A N 1
ATOM 854 C CA . THR A 1 115 ? -1.061 6.600 -6.831 1.00 93.25 115 THR A CA 1
ATOM 855 C C . THR A 1 115 ? 0.466 6.637 -6.925 1.00 93.25 115 THR A C 1
ATOM 857 O O . THR A 1 115 ? 1.116 7.036 -5.953 1.00 93.25 115 THR A O 1
ATOM 860 N N . PRO A 1 116 ? 1.067 6.209 -8.047 1.00 91.31 116 PRO A N 1
ATOM 861 C CA . PRO A 1 116 ? 2.511 6.249 -8.197 1.00 91.31 116 PRO A CA 1
ATOM 862 C C . PRO A 1 116 ? 3.006 7.693 -8.322 1.00 91.31 116 PRO A C 1
ATOM 864 O O . PRO A 1 116 ? 2.442 8.486 -9.077 1.00 91.31 116 PRO A O 1
ATOM 867 N N . THR A 1 117 ? 4.084 8.020 -7.613 1.00 91.00 117 THR A N 1
ATOM 868 C CA . THR A 1 117 ? 4.804 9.293 -7.763 1.00 91.00 117 THR A CA 1
ATOM 869 C C . THR A 1 117 ? 6.308 9.054 -7.950 1.00 91.00 117 THR A C 1
ATOM 871 O O . THR A 1 117 ? 6.789 7.931 -7.818 1.00 91.00 117 THR A O 1
ATOM 874 N N . TRP A 1 118 ? 7.058 10.102 -8.307 1.00 89.75 118 TRP A N 1
ATOM 875 C CA . TRP A 1 118 ? 8.510 10.039 -8.549 1.00 89.75 118 TRP A CA 1
ATOM 876 C C . TRP A 1 118 ? 9.308 11.011 -7.674 1.00 89.75 118 TRP A C 1
ATOM 878 O O . TRP A 1 118 ? 10.365 11.495 -8.069 1.00 89.75 118 TRP A O 1
ATOM 888 N N . THR A 1 119 ? 8.814 11.304 -6.473 1.00 88.19 119 THR A N 1
ATOM 889 C CA . THR A 1 119 ? 9.463 12.223 -5.530 1.00 88.19 119 THR A CA 1
ATOM 890 C C . THR A 1 119 ? 9.336 11.723 -4.094 1.00 88.19 119 THR A C 1
ATOM 892 O O . THR A 1 119 ? 8.337 11.105 -3.741 1.00 88.19 119 THR A O 1
ATOM 895 N N . CYS A 1 120 ? 10.330 12.041 -3.261 1.00 90.75 120 CYS A N 1
ATOM 896 C CA . CYS A 1 120 ? 10.282 11.841 -1.809 1.00 90.75 120 CYS A CA 1
ATOM 897 C C . CYS A 1 120 ? 9.491 12.912 -1.065 1.00 90.75 120 CYS A C 1
ATOM 899 O O . CYS A 1 120 ? 9.189 12.745 0.115 1.00 90.75 120 CYS A O 1
ATOM 901 N N . ALA A 1 121 ? 9.092 13.969 -1.772 1.00 90.94 121 ALA A N 1
ATOM 902 C CA . ALA A 1 121 ? 8.198 14.999 -1.278 1.00 90.94 121 ALA A CA 1
ATOM 903 C C . ALA A 1 121 ? 6.853 14.980 -2.031 1.00 90.94 121 ALA A C 1
ATOM 905 O O . ALA A 1 121 ? 6.476 15.988 -2.633 1.00 90.94 121 ALA A O 1
ATOM 906 N N . PRO A 1 122 ? 6.102 13.858 -2.043 1.00 89.75 122 PRO A N 1
ATOM 907 C CA . PRO A 1 122 ? 4.890 13.758 -2.853 1.00 89.75 122 PRO A CA 1
ATOM 908 C C . PRO A 1 122 ? 3.786 14.693 -2.357 1.00 89.75 122 PRO A C 1
ATOM 910 O O . PRO A 1 122 ? 2.983 15.148 -3.153 1.00 89.75 122 PRO A O 1
ATOM 913 N N . TYR A 1 123 ? 3.800 15.089 -1.085 1.00 88.19 123 TYR A N 1
ATOM 914 C CA . TYR A 1 123 ? 2.910 16.107 -0.511 1.00 88.19 123 TYR A CA 1
ATOM 915 C C . TYR A 1 123 ? 3.060 17.509 -1.133 1.00 88.19 123 TYR A C 1
ATOM 917 O O . TYR A 1 123 ? 2.207 18.361 -0.910 1.00 88.19 123 TYR A O 1
ATOM 925 N N . GLN A 1 124 ? 4.116 17.767 -1.914 1.00 89.88 124 GLN A N 1
ATOM 926 C CA . GLN A 1 124 ? 4.250 19.004 -2.696 1.00 89.88 124 GLN A CA 1
ATOM 927 C C . GLN A 1 124 ? 3.471 18.955 -4.020 1.00 89.88 124 GLN A C 1
ATOM 929 O O . GLN A 1 124 ? 3.356 19.975 -4.701 1.00 89.88 124 GLN A O 1
ATOM 934 N N . LEU A 1 125 ? 2.944 17.788 -4.406 1.00 90.94 125 LEU A N 1
ATOM 935 C CA . LEU A 1 125 ? 2.119 17.637 -5.597 1.00 90.94 125 LEU A CA 1
ATOM 936 C C . LEU A 1 125 ? 0.687 18.140 -5.342 1.00 90.94 125 LEU A C 1
ATOM 938 O O . LEU A 1 125 ? 0.175 18.042 -4.221 1.00 90.94 125 LEU A O 1
ATOM 942 N N . PRO A 1 126 ? -0.004 18.646 -6.380 1.00 91.12 126 PRO A N 1
ATOM 943 C CA . PRO A 1 126 ? -1.403 19.039 -6.266 1.00 91.12 126 PRO A CA 1
ATOM 944 C C . PRO A 1 126 ? -2.282 17.886 -5.763 1.00 91.12 126 PRO A C 1
ATOM 946 O O . PRO A 1 126 ? -2.201 16.773 -6.274 1.00 91.12 126 PRO A O 1
ATOM 949 N N . GLY A 1 127 ? -3.151 18.166 -4.788 1.00 88.06 127 GLY A N 1
ATOM 950 C CA . GLY A 1 127 ? -4.067 17.172 -4.211 1.00 88.06 127 GLY A CA 1
ATOM 951 C C . GLY A 1 127 ? -3.515 16.394 -3.012 1.00 88.06 127 GLY A C 1
ATOM 952 O O . GLY A 1 127 ? -4.189 15.482 -2.541 1.00 88.06 127 GLY A O 1
ATOM 953 N N . GLY A 1 128 ? -2.320 16.748 -2.525 1.00 87.31 128 GLY A N 1
ATOM 954 C CA . GLY A 1 128 ? -1.739 16.182 -1.309 1.00 87.31 128 GLY A CA 1
ATOM 955 C C . GLY A 1 128 ? -2.457 16.619 -0.021 1.00 87.31 128 GLY A C 1
ATOM 956 O O . GLY A 1 128 ? -3.412 17.406 -0.076 1.00 87.31 128 GLY A O 1
ATOM 957 N N . PRO A 1 129 ? -1.993 16.124 1.142 1.00 90.44 129 PRO A N 1
ATOM 958 C CA . PRO A 1 129 ? -2.567 16.468 2.440 1.00 90.44 129 PRO A CA 1
ATOM 959 C C . PRO A 1 129 ? -2.440 17.967 2.732 1.00 90.44 129 PRO A C 1
ATOM 961 O O . PRO A 1 129 ? -1.487 18.630 2.312 1.00 90.44 129 PRO A O 1
ATOM 964 N N . LYS A 1 130 ? -3.410 18.506 3.467 1.00 88.81 130 LYS A N 1
ATOM 965 C CA . LYS A 1 130 ? -3.490 19.917 3.850 1.00 88.81 130 LYS A CA 1
ATOM 966 C C . LYS A 1 130 ? -3.152 20.102 5.322 1.00 88.81 130 LYS A C 1
ATOM 968 O O . LYS A 1 130 ? -3.176 19.175 6.125 1.00 88.81 130 LYS A O 1
ATOM 973 N N . PHE A 1 131 ? -2.848 21.345 5.688 1.00 87.69 131 PHE A N 1
ATOM 974 C CA . PHE A 1 131 ? -2.673 21.702 7.090 1.00 87.69 131 PHE A CA 1
ATOM 975 C C . PHE A 1 131 ? -3.941 21.360 7.889 1.00 87.69 131 PHE A C 1
ATOM 977 O O . PHE A 1 131 ? -5.023 21.844 7.556 1.00 87.69 131 PHE A O 1
ATOM 984 N N . GLY A 1 132 ? -3.783 20.552 8.940 1.00 86.06 132 GLY A N 1
ATOM 985 C CA . GLY A 1 132 ? -4.878 20.064 9.782 1.00 86.06 132 GLY A CA 1
ATOM 986 C C . GLY A 1 132 ? -5.367 18.652 9.446 1.00 86.06 132 GLY A C 1
ATOM 987 O O . GLY A 1 132 ? -6.107 18.090 10.248 1.00 86.06 132 GLY A O 1
ATOM 988 N N . ASP A 1 133 ? -4.933 18.066 8.326 1.00 86.38 133 ASP A N 1
ATOM 989 C CA . ASP A 1 133 ? -5.174 16.649 8.049 1.00 86.38 133 ASP A CA 1
ATOM 990 C C . ASP A 1 133 ? -4.302 15.775 8.973 1.00 86.38 133 ASP A C 1
ATOM 992 O O . ASP A 1 133 ? -3.178 16.147 9.335 1.00 86.38 133 ASP A O 1
ATOM 996 N N . HIS A 1 134 ? -4.833 14.614 9.354 1.00 63.19 134 HIS A N 1
ATOM 997 C CA . HIS A 1 134 ? -4.117 13.555 10.069 1.00 63.19 134 HIS A CA 1
ATOM 998 C C . HIS A 1 134 ? -3.824 12.395 9.135 1.00 63.19 134 HIS A C 1
ATOM 1000 O O . HIS A 1 134 ? -4.624 12.196 8.196 1.00 63.19 134 HIS A O 1
#

Radius of gyration: 16.48 Å; chains: 1; bounding box: 36×34×47 Å

Secondary structure (DSSP, 8-state):
--B--HHHHHHHTTTT-HHHHHHHHHHHHHHHHHT-SB----SEEEE-TTS--SHHHHHHHHHHHHTT---SSEEEE---SS-SS-GGGS-GGG-HHHHHHHHHHHHHHHHHTPBP-S-S-GGGSTT---TT--

Foldseek 3Di:
DADDDPVLVCQCVAVVHDLSVVVSVVVVVVCVVVVNNYDDDFQEEEAALLEDPDDVSLVNLVVCLVGPHEDPHAYAYAAYPADPVDRPVPPCVVPVRNSVRSNSSQVSCVSNVHHYDHHPPCLVDPPHDDPPGD